Protein AF-A0AAN4EUT4-F1 (afdb_monomer)

Secondary structure (DSSP, 8-state):
----EEEE-TTT--EEEEEEEETTTEEEEEETTTEEEEEEHHHHHHHHTS-HHHHHHHHHHHHTPPTTEEEEEEEEEETTEEEEEEEEEE--

Nearest PDB structures (foldseek):
  4gsk-assembly1_A  TM=2.182E-01  e=2.609E+00  Saccharomyces cerevisiae S288C
  3vh2-assembly1_A  TM=3.205E-01  e=5.998E+00  Saccharomyces cerevisiae S288C
  4gsj-assembly1_A  TM=3.176E-01  e=6.366E+00  Saccharomyces cerevisiae S288C
  3t7h-assembly2_B  TM=3.232E-01  e=8.075E+00  Saccharomyces cerevisiae
  3t7g-assembly2_B  TM=2.326E-01  e=4.729E+00  Saccharomyces cerevisiae

Structure (mmCIF, N/CA/C/O backbone):
data_AF-A0AAN4EUT4-F1
#
_entry.id   AF-A0AAN4EUT4-F1
#
loop_
_atom_site.group_PDB
_atom_site.id
_atom_site.type_symbol
_atom_site.label_atom_id
_atom_site.label_alt_id
_atom_site.label_comp_id
_atom_site.label_asym_id
_atom_site.label_entity_id
_atom_site.label_seq_id
_atom_site.pdbx_PDB_ins_code
_atom_site.Cartn_x
_atom_site.Cartn_y
_atom_site.Cartn_z
_atom_site.occupancy
_atom_site.B_iso_or_equiv
_atom_site.auth_seq_id
_atom_site.auth_comp_id
_atom_site.auth_asym_id
_atom_site.auth_atom_id
_atom_site.pdbx_PDB_model_num
ATOM 1 N N . MET A 1 1 ? 11.084 2.233 22.065 1.00 45.25 1 MET A N 1
ATOM 2 C CA . MET A 1 1 ? 9.978 3.149 21.737 1.00 45.25 1 MET A CA 1
ATOM 3 C C . MET A 1 1 ? 10.003 3.264 20.232 1.00 45.25 1 MET A C 1
ATOM 5 O O . MET A 1 1 ? 10.964 3.813 19.719 1.00 45.25 1 MET A O 1
ATOM 9 N N . GLU A 1 2 ? 9.075 2.613 19.536 1.00 52.75 2 GLU A N 1
ATOM 10 C CA . GLU A 1 2 ? 8.947 2.780 18.086 1.00 52.75 2 GLU A CA 1
ATOM 11 C C . GLU A 1 2 ? 8.418 4.197 17.849 1.00 52.75 2 GLU A C 1
ATOM 13 O O . GLU A 1 2 ? 7.337 4.552 18.318 1.00 52.75 2 GLU A O 1
ATOM 18 N N . GLU A 1 3 ? 9.241 5.052 17.248 1.00 57.84 3 GLU A N 1
ATOM 19 C CA . GLU A 1 3 ? 8.876 6.434 16.955 1.00 57.84 3 GLU A CA 1
ATOM 20 C C . GLU A 1 3 ? 7.833 6.432 15.839 1.00 57.84 3 GLU A C 1
ATOM 22 O O . GLU A 1 3 ? 8.149 6.180 14.677 1.00 57.84 3 GLU A O 1
ATOM 27 N N . GLN A 1 4 ? 6.577 6.682 16.207 1.00 66.12 4 GLN A N 1
ATOM 28 C CA . GLN A 1 4 ? 5.486 6.844 15.259 1.00 66.12 4 GLN A CA 1
ATOM 29 C C . GLN A 1 4 ? 5.740 8.104 14.434 1.00 66.12 4 GLN A C 1
ATOM 31 O O . GLN A 1 4 ? 5.710 9.223 14.950 1.00 66.12 4 GLN A O 1
ATOM 36 N N . GLN A 1 5 ? 6.036 7.916 13.151 1.00 78.50 5 GLN A N 1
ATOM 37 C CA . GLN A 1 5 ? 6.355 9.010 12.244 1.00 78.50 5 GLN A CA 1
ATOM 38 C C . GLN A 1 5 ? 5.076 9.524 11.583 1.00 78.50 5 GLN A C 1
ATOM 40 O O . GLN A 1 5 ? 4.122 8.781 11.345 1.00 78.50 5 GLN A O 1
ATOM 45 N N . THR A 1 6 ? 5.045 10.820 11.286 1.00 83.69 6 THR A N 1
ATOM 46 C CA . THR A 1 6 ? 3.944 11.473 10.569 1.00 83.69 6 THR A CA 1
ATOM 47 C C . THR A 1 6 ? 4.420 11.936 9.202 1.00 83.69 6 THR A C 1
ATOM 49 O O . THR A 1 6 ? 5.520 12.474 9.084 1.00 83.69 6 THR A O 1
ATOM 52 N N . GLY A 1 7 ? 3.591 11.777 8.174 1.00 87.38 7 GLY A N 1
ATOM 53 C CA . GLY A 1 7 ? 3.898 12.240 6.821 1.00 87.38 7 GLY A CA 1
ATOM 54 C C . GLY A 1 7 ? 2.707 12.113 5.883 1.00 87.38 7 GLY A C 1
ATOM 55 O O . GLY A 1 7 ? 1.589 11.854 6.316 1.00 87.38 7 GLY A O 1
ATOM 56 N N . GLU A 1 8 ? 2.935 12.307 4.590 1.00 91.62 8 GLU A N 1
ATOM 57 C CA . GLU A 1 8 ? 1.873 12.233 3.584 1.00 91.62 8 GLU A CA 1
ATOM 58 C C . GLU A 1 8 ? 1.580 10.783 3.197 1.00 91.62 8 GLU A C 1
ATOM 60 O O . GLU A 1 8 ? 2.491 10.006 2.891 1.00 91.62 8 GLU A O 1
ATOM 65 N N . CYS A 1 9 ? 0.299 10.423 3.162 1.00 91.94 9 CYS A N 1
ATOM 66 C CA . CYS A 1 9 ? -0.162 9.123 2.709 1.00 91.94 9 CYS A CA 1
ATOM 67 C C . CYS A 1 9 ? 0.244 8.899 1.245 1.00 91.94 9 CYS A C 1
ATOM 69 O O . CYS A 1 9 ? -0.157 9.674 0.374 1.00 91.94 9 CYS A O 1
ATOM 71 N N . PRO A 1 10 ? 0.949 7.805 0.913 1.00 92.94 10 PRO A N 1
ATOM 72 C CA . PRO A 1 10 ? 1.343 7.530 -0.461 1.00 92.94 10 PRO A CA 1
ATOM 73 C C . PRO A 1 10 ? 0.154 7.223 -1.374 1.00 92.94 10 PRO A C 1
ATOM 75 O O . PRO A 1 10 ? 0.352 7.168 -2.577 1.00 92.94 10 PRO A O 1
ATOM 78 N N . LEU A 1 11 ? -1.079 7.098 -0.875 1.00 93.81 11 LEU A N 1
ATOM 79 C CA . LEU A 1 11 ? -2.263 6.846 -1.707 1.00 93.81 11 LEU A CA 1
ATOM 80 C C . LEU A 1 11 ? -3.077 8.105 -2.043 1.00 93.81 11 LEU A C 1
ATOM 82 O O . LEU A 1 11 ? -3.676 8.157 -3.109 1.00 93.81 11 LEU A O 1
ATOM 86 N N . CYS A 1 12 ? -3.101 9.107 -1.157 1.00 93.12 12 CYS A N 1
ATOM 87 C CA . CYS A 1 12 ? -3.989 10.274 -1.286 1.00 93.12 12 CYS A CA 1
ATOM 88 C C . CYS A 1 12 ? -3.365 11.614 -0.854 1.00 93.12 12 CYS A C 1
ATOM 90 O O . CYS A 1 12 ? -4.077 12.610 -0.782 1.00 93.12 12 CYS A O 1
ATOM 92 N N . ASP A 1 13 ? -2.080 11.633 -0.487 1.00 92.50 13 ASP A N 1
ATOM 93 C CA . ASP A 1 13 ? -1.329 12.798 0.017 1.00 92.50 13 ASP A CA 1
ATOM 94 C C . ASP A 1 13 ? -1.874 13.446 1.307 1.00 92.50 13 ASP A C 1
ATOM 96 O O . ASP A 1 13 ? -1.301 14.396 1.829 1.00 92.50 13 ASP A O 1
ATOM 100 N N . THR A 1 14 ? -2.929 12.891 1.907 1.00 92.12 14 THR A N 1
ATOM 101 C CA . THR A 1 14 ? -3.421 13.340 3.218 1.00 92.12 14 THR A CA 1
ATOM 102 C C . THR A 1 14 ? -2.439 12.955 4.323 1.00 92.12 14 THR A C 1
ATOM 104 O O . THR A 1 14 ? -1.796 11.907 4.250 1.00 92.12 14 THR A O 1
ATOM 107 N N . GLY A 1 15 ? -2.348 13.767 5.378 1.00 92.19 15 GLY A N 1
ATOM 108 C CA . GLY A 1 15 ? -1.542 13.444 6.556 1.00 92.19 15 GLY A CA 1
ATOM 109 C C . GLY A 1 15 ? -1.914 12.082 7.157 1.00 92.19 15 GLY A C 1
ATOM 110 O O . GLY A 1 15 ? -3.084 11.798 7.416 1.00 92.19 15 GLY A O 1
ATOM 111 N N . ALA A 1 16 ? -0.910 11.238 7.366 1.00 92.38 16 ALA A N 1
ATOM 112 C CA . ALA A 1 16 ? -1.026 9.892 7.902 1.00 92.38 16 ALA A CA 1
ATOM 113 C C . ALA A 1 16 ? 0.109 9.603 8.891 1.00 92.38 16 ALA A C 1
ATOM 115 O O . ALA A 1 16 ? 1.183 10.211 8.850 1.00 92.38 16 ALA A O 1
ATOM 116 N N . SER A 1 17 ? -0.134 8.644 9.777 1.00 90.44 17 SER A N 1
ATOM 117 C CA . SER A 1 17 ? 0.894 8.103 10.663 1.00 90.44 17 SER A CA 1
ATOM 118 C C . SER A 1 17 ? 1.447 6.813 10.078 1.00 90.44 17 SER A C 1
ATOM 120 O O . SER A 1 17 ? 0.708 6.055 9.450 1.00 90.44 17 SER A O 1
ATOM 122 N N . PHE A 1 18 ? 2.730 6.538 10.290 1.00 87.62 18 PHE A N 1
ATOM 123 C CA . PHE A 1 18 ? 3.327 5.279 9.874 1.00 87.62 18 PHE A CA 1
ATOM 124 C C . PHE A 1 18 ? 4.352 4.745 10.874 1.00 87.62 18 PHE A C 1
ATOM 126 O O . PHE A 1 18 ? 5.071 5.505 11.521 1.00 87.62 18 PHE A O 1
ATOM 133 N N . ASN A 1 19 ? 4.406 3.415 10.957 1.00 87.50 19 ASN A N 1
ATOM 134 C CA . ASN A 1 19 ? 5.340 2.633 11.765 1.00 87.50 19 ASN A CA 1
ATOM 135 C C . ASN A 1 19 ? 6.058 1.623 10.862 1.00 87.50 19 ASN A C 1
ATOM 137 O O . ASN A 1 19 ? 5.462 1.087 9.927 1.00 87.50 19 ASN A O 1
ATOM 141 N N . PHE A 1 20 ? 7.329 1.341 11.133 1.00 81.00 20 PHE A N 1
ATOM 142 C CA . PHE A 1 20 ? 8.074 0.300 10.425 1.00 81.00 20 PHE A CA 1
ATOM 143 C C . PHE A 1 20 ? 7.884 -1.032 11.147 1.00 81.00 20 PHE A C 1
ATOM 145 O O . PHE A 1 20 ? 8.187 -1.125 12.329 1.00 81.00 20 PHE A O 1
ATOM 152 N N . THR A 1 21 ? 7.375 -2.050 10.454 1.00 72.31 21 THR A N 1
ATOM 153 C CA . THR A 1 21 ? 6.926 -3.303 11.089 1.00 72.31 21 THR A CA 1
ATOM 154 C C . THR A 1 21 ? 7.962 -4.425 11.091 1.00 72.31 21 THR A C 1
ATOM 156 O O . THR A 1 21 ? 7.857 -5.334 11.905 1.00 72.31 21 THR A O 1
ATOM 159 N N . ASP A 1 22 ? 8.959 -4.393 10.205 1.00 60.03 22 ASP A N 1
ATOM 160 C CA . ASP A 1 22 ? 9.940 -5.477 10.059 1.00 60.03 22 ASP A CA 1
ATOM 161 C C . ASP A 1 22 ? 11.181 -4.960 9.312 1.00 60.03 22 ASP A C 1
ATOM 163 O O . ASP A 1 22 ? 11.057 -4.526 8.162 1.00 60.03 22 ASP A O 1
ATOM 167 N N . HIS A 1 23 ? 12.360 -4.987 9.954 1.00 56.03 23 HIS A N 1
ATOM 168 C CA . HIS A 1 23 ? 13.685 -4.759 9.340 1.00 56.03 23 HIS A CA 1
ATOM 169 C C . HIS A 1 23 ? 13.713 -3.694 8.210 1.00 56.03 23 HIS A C 1
ATOM 171 O O . HIS A 1 23 ? 14.280 -3.919 7.140 1.00 56.03 23 HIS A O 1
ATOM 177 N N . GLU A 1 24 ? 13.052 -2.553 8.440 1.00 61.25 24 GLU A N 1
ATOM 178 C CA . GLU A 1 24 ? 13.029 -1.343 7.596 1.00 61.25 24 GLU A CA 1
ATOM 179 C C . GLU A 1 24 ? 12.412 -1.460 6.184 1.00 61.25 24 GLU A C 1
ATOM 181 O O . GLU A 1 24 ? 12.393 -0.473 5.447 1.00 61.25 24 GLU A O 1
ATOM 186 N N . ASN A 1 25 ? 11.854 -2.608 5.783 1.00 82.31 25 ASN A N 1
ATOM 187 C CA . ASN A 1 25 ? 11.401 -2.798 4.393 1.00 82.31 25 ASN A CA 1
ATOM 188 C C . ASN A 1 25 ? 9.899 -2.600 4.163 1.00 82.31 25 ASN A C 1
ATOM 190 O O . ASN A 1 25 ? 9.497 -2.384 3.016 1.00 82.31 25 ASN A O 1
ATOM 194 N N . TYR A 1 26 ? 9.087 -2.636 5.222 1.00 88.06 26 TYR A N 1
ATOM 195 C CA . TYR A 1 26 ? 7.648 -2.371 5.174 1.00 88.06 26 TYR A CA 1
ATOM 196 C C . TYR A 1 26 ? 7.260 -1.260 6.146 1.00 88.06 26 TYR A C 1
ATOM 198 O O . TYR A 1 26 ? 7.799 -1.150 7.249 1.00 88.06 26 TYR A O 1
ATOM 206 N N . LYS A 1 27 ? 6.308 -0.440 5.707 1.00 90.31 27 LYS A N 1
ATOM 207 C CA . LYS A 1 27 ? 5.660 0.603 6.493 1.00 90.31 27 LYS A CA 1
ATOM 208 C C . LYS A 1 27 ? 4.197 0.237 6.665 1.00 90.31 27 LYS A C 1
ATOM 210 O O . LYS A 1 27 ? 3.489 0.080 5.673 1.00 90.31 27 LYS A O 1
ATOM 215 N N . LEU A 1 28 ? 3.748 0.158 7.908 1.00 91.69 28 LEU A N 1
ATOM 216 C CA . LEU A 1 28 ? 2.336 0.176 8.250 1.00 91.69 28 LEU A CA 1
ATOM 217 C C . LEU A 1 28 ? 1.880 1.629 8.283 1.00 91.69 28 LEU A C 1
ATOM 219 O O . LEU A 1 28 ? 2.403 2.418 9.065 1.00 91.69 28 LEU A O 1
ATOM 223 N N . ILE A 1 29 ? 0.916 1.975 7.443 1.00 92.62 29 ILE A N 1
ATOM 224 C CA . ILE A 1 29 ? 0.365 3.318 7.312 1.00 92.62 29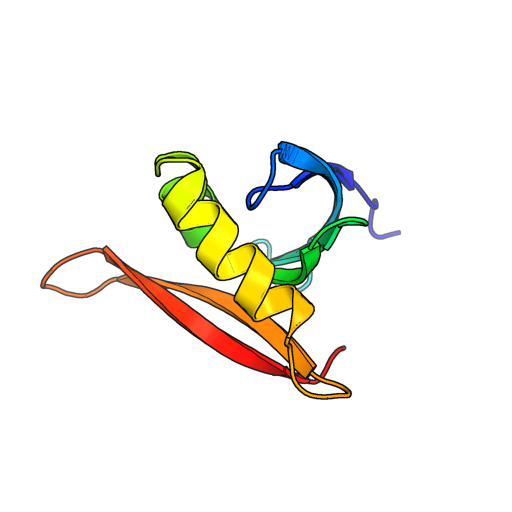 ILE A CA 1
ATOM 225 C C . ILE A 1 29 ? -1.059 3.323 7.851 1.00 92.62 29 ILE A C 1
ATOM 227 O O . ILE A 1 29 ? -1.880 2.476 7.507 1.00 92.62 29 ILE A O 1
ATOM 231 N N . GLN A 1 30 ? -1.347 4.315 8.685 1.00 93.12 30 GLN A N 1
ATOM 232 C CA . GLN A 1 30 ? -2.664 4.614 9.220 1.00 93.12 30 GLN A CA 1
ATOM 233 C C . GLN A 1 30 ? -3.098 5.969 8.670 1.00 93.12 30 GLN A C 1
ATOM 235 O O . GLN A 1 30 ? -2.643 7.024 9.119 1.00 93.12 30 GLN A O 1
ATOM 240 N N . CYS A 1 31 ? -3.958 5.932 7.657 1.00 93.94 31 CYS A N 1
ATOM 241 C CA . CYS A 1 31 ? -4.490 7.118 7.008 1.00 93.94 31 CYS A CA 1
ATOM 242 C C . CYS A 1 31 ? -5.974 7.288 7.373 1.00 93.94 31 CYS A C 1
ATOM 244 O O . CYS A 1 31 ? -6.732 6.325 7.235 1.00 93.94 31 CYS A O 1
ATOM 246 N N . PRO A 1 32 ? -6.421 8.493 7.772 1.00 92.19 32 PRO A N 1
ATOM 247 C CA . PRO A 1 32 ? -7.832 8.737 8.079 1.00 92.19 32 PRO A CA 1
ATOM 248 C C . PRO A 1 32 ? -8.750 8.537 6.860 1.00 92.19 32 PRO A C 1
ATOM 250 O O . PRO A 1 32 ? -9.888 8.114 7.022 1.00 92.19 32 PRO A O 1
ATOM 253 N N . GLU A 1 33 ? -8.238 8.768 5.646 1.00 93.44 33 GLU A N 1
ATOM 254 C CA . GLU A 1 33 ? -9.015 8.690 4.401 1.00 93.44 33 GLU A CA 1
ATOM 255 C C . GLU A 1 33 ? -8.951 7.314 3.719 1.00 93.44 33 GLU A C 1
ATOM 257 O O . GLU A 1 33 ? -9.904 6.894 3.062 1.00 93.44 33 GLU A O 1
ATOM 262 N N . CYS A 1 34 ? -7.815 6.616 3.819 1.00 93.06 34 CYS A N 1
ATOM 263 C CA . CYS A 1 34 ? -7.573 5.347 3.110 1.00 93.06 34 CYS A CA 1
ATOM 264 C C . CYS A 1 34 ? -7.698 4.112 4.012 1.00 93.06 34 CYS A C 1
ATOM 266 O O . CYS A 1 34 ? -7.760 2.991 3.508 1.00 93.06 34 CYS A O 1
ATOM 268 N N . GLY A 1 35 ? -7.716 4.296 5.332 1.00 91.88 35 GLY A N 1
ATOM 269 C CA . GLY A 1 35 ? -7.657 3.209 6.302 1.00 91.88 35 GLY A CA 1
ATOM 270 C C . GLY A 1 35 ? -6.227 2.760 6.606 1.00 91.88 35 GLY A C 1
ATOM 271 O O . GLY A 1 35 ? -5.272 3.538 6.508 1.00 91.88 35 GLY A O 1
ATOM 272 N N . ILE A 1 36 ? -6.101 1.499 7.019 1.00 93.12 36 ILE A N 1
ATOM 273 C CA . ILE A 1 36 ? -4.839 0.894 7.450 1.00 93.12 36 ILE A CA 1
ATOM 274 C C . ILE A 1 36 ? -4.324 -0.032 6.351 1.00 93.12 36 ILE A C 1
ATOM 276 O O . ILE A 1 36 ? -5.061 -0.895 5.876 1.00 93.12 36 ILE A O 1
ATOM 280 N N . PHE A 1 37 ? -3.058 0.127 5.975 1.00 94.38 37 PHE A N 1
ATOM 281 C CA . PHE A 1 37 ? -2.405 -0.720 4.982 1.00 94.38 37 PHE A CA 1
ATOM 282 C C . PHE A 1 37 ? -0.900 -0.815 5.229 1.00 94.38 37 PHE A C 1
ATOM 284 O O . PHE A 1 37 ? -0.293 0.080 5.810 1.00 94.38 37 PHE A O 1
ATOM 291 N N . GLU A 1 38 ? -0.288 -1.891 4.751 1.00 93.69 38 GLU A N 1
ATOM 292 C CA . GLU A 1 38 ? 1.161 -2.049 4.691 1.00 93.69 38 GLU A CA 1
ATOM 293 C C . GLU A 1 38 ? 1.668 -1.799 3.272 1.00 93.69 38 GLU A C 1
ATOM 295 O O . GLU A 1 38 ? 1.062 -2.213 2.282 1.00 93.69 38 GLU A O 1
ATOM 300 N N . ILE A 1 39 ? 2.816 -1.142 3.159 1.00 93.25 39 ILE A N 1
ATOM 301 C CA . ILE A 1 39 ? 3.481 -0.908 1.882 1.00 93.25 39 ILE A CA 1
ATOM 302 C C . ILE A 1 39 ? 4.987 -1.107 2.015 1.00 93.25 39 ILE A C 1
ATOM 304 O O . ILE A 1 39 ? 5.603 -0.627 2.967 1.00 93.25 39 ILE A O 1
ATOM 308 N N . SER A 1 40 ? 5.602 -1.812 1.063 1.00 92.38 40 SER A N 1
ATOM 309 C CA . SER A 1 40 ? 7.062 -1.904 1.029 1.00 92.38 40 SER A CA 1
ATOM 310 C C . SER A 1 40 ? 7.689 -0.575 0.599 1.00 92.38 40 SER A C 1
ATOM 312 O O . SER A 1 40 ? 7.123 0.141 -0.225 1.00 92.38 40 SER A O 1
ATOM 314 N N . VAL A 1 41 ? 8.883 -0.238 1.095 1.00 90.00 41 VAL A N 1
ATOM 315 C CA . VAL A 1 41 ? 9.556 1.039 0.756 1.00 90.00 41 VAL A CA 1
ATOM 316 C C . VAL A 1 41 ? 9.757 1.195 -0.757 1.00 90.00 41 VAL A C 1
ATOM 318 O O . VAL A 1 41 ? 9.582 2.281 -1.311 1.00 90.00 41 VAL A O 1
ATOM 321 N N . GLY A 1 42 ? 10.085 0.099 -1.449 1.00 90.62 42 GLY A N 1
ATOM 322 C CA . GLY A 1 42 ? 10.187 0.086 -2.910 1.00 90.62 42 GLY A CA 1
ATOM 323 C C . GLY A 1 42 ? 8.843 0.350 -3.592 1.00 90.62 42 GLY A C 1
ATOM 324 O O . GLY A 1 42 ? 8.784 1.136 -4.535 1.00 90.62 42 GLY A O 1
ATOM 325 N N . ALA A 1 43 ? 7.762 -0.252 -3.086 1.00 92.44 43 ALA A N 1
ATOM 326 C CA . ALA A 1 43 ? 6.425 -0.029 -3.619 1.00 92.44 43 ALA A CA 1
ATOM 327 C C . ALA A 1 43 ? 5.959 1.410 -3.404 1.00 92.44 43 ALA A C 1
ATOM 329 O O . ALA A 1 43 ? 5.396 1.998 -4.319 1.00 92.44 43 ALA A O 1
ATOM 330 N N . GLU A 1 44 ? 6.234 1.993 -2.235 1.00 93.06 44 GLU A N 1
ATOM 331 C CA . GLU A 1 44 ? 5.893 3.381 -1.928 1.00 93.06 44 GLU A CA 1
ATOM 332 C C . GLU A 1 44 ? 6.511 4.343 -2.944 1.00 93.06 44 GLU A C 1
ATOM 334 O O . GLU A 1 44 ? 5.804 5.183 -3.494 1.00 93.06 44 GLU A O 1
ATOM 339 N N . ARG A 1 45 ? 7.810 4.193 -3.235 1.00 91.00 45 ARG A N 1
ATOM 340 C CA . ARG A 1 45 ? 8.506 5.031 -4.223 1.00 91.00 45 ARG A CA 1
ATOM 341 C C . ARG A 1 45 ? 7.860 4.913 -5.600 1.00 91.00 45 ARG A C 1
ATOM 343 O O . ARG A 1 45 ? 7.447 5.916 -6.166 1.00 91.00 45 ARG A O 1
ATOM 350 N N . THR A 1 46 ? 7.679 3.684 -6.084 1.00 91.44 46 THR A N 1
ATOM 351 C CA . THR A 1 46 ? 7.042 3.432 -7.384 1.00 91.44 46 THR A CA 1
ATOM 352 C C . THR A 1 46 ? 5.608 3.957 -7.449 1.00 91.44 46 THR A C 1
ATOM 354 O O . THR A 1 46 ? 5.158 4.362 -8.514 1.00 91.44 46 THR A O 1
ATOM 357 N N . LEU A 1 47 ? 4.871 3.932 -6.339 1.00 91.38 47 LEU A N 1
ATOM 358 C CA . LEU A 1 47 ? 3.487 4.388 -6.284 1.00 91.38 47 LEU A CA 1
ATOM 359 C C . LEU A 1 47 ? 3.402 5.923 -6.215 1.00 91.38 47 LEU A C 1
ATOM 361 O O . LEU A 1 47 ? 2.508 6.491 -6.832 1.00 91.38 47 LEU A O 1
ATOM 365 N N . ARG A 1 48 ? 4.353 6.603 -5.560 1.00 91.12 48 ARG A N 1
ATOM 366 C CA . ARG A 1 48 ? 4.453 8.077 -5.564 1.00 91.12 48 ARG A CA 1
ATOM 367 C C . ARG A 1 48 ? 4.798 8.659 -6.936 1.00 91.12 48 ARG A C 1
ATOM 369 O O . ARG A 1 48 ? 4.346 9.755 -7.239 1.00 91.12 48 ARG A O 1
ATOM 376 N N . ASP A 1 49 ? 5.534 7.920 -7.764 1.00 91.19 49 ASP A N 1
ATOM 377 C CA . ASP A 1 49 ? 5.833 8.318 -9.148 1.00 91.19 49 ASP A CA 1
ATOM 378 C C . ASP A 1 49 ? 4.621 8.175 -10.094 1.00 91.19 49 ASP A C 1
ATOM 380 O O . ASP A 1 49 ? 4.657 8.642 -11.234 1.00 91.19 49 ASP A O 1
ATOM 384 N N . ARG A 1 50 ? 3.538 7.519 -9.652 1.00 90.00 50 ARG A N 1
ATOM 385 C CA . ARG A 1 50 ? 2.310 7.346 -10.441 1.00 90.00 50 ARG A CA 1
ATOM 386 C C . ARG A 1 50 ? 1.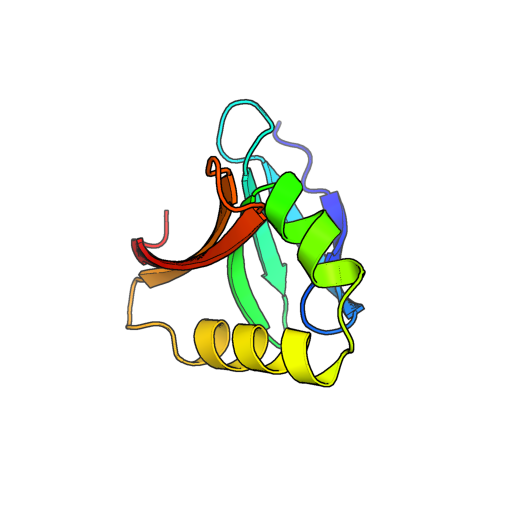359 8.527 -10.295 1.00 90.00 50 ARG A C 1
ATOM 388 O O . ARG A 1 50 ? 1.342 9.236 -9.290 1.00 90.00 50 ARG A O 1
ATOM 395 N N . HIS A 1 51 ? 0.488 8.680 -11.290 1.00 91.94 51 HIS A N 1
ATOM 396 C CA . HIS A 1 51 ? -0.607 9.645 -11.237 1.00 91.94 51 HIS A CA 1
ATOM 397 C C . HIS A 1 51 ? -1.564 9.343 -10.080 1.00 91.94 51 HIS A C 1
ATOM 399 O O . HIS A 1 51 ? -1.832 8.181 -9.772 1.00 91.94 51 HIS A O 1
ATOM 405 N N . MET A 1 52 ? -2.125 10.399 -9.485 1.00 91.38 52 MET A N 1
ATOM 406 C CA . MET A 1 52 ? -3.050 10.312 -8.349 1.00 91.38 52 MET A CA 1
ATOM 407 C C . MET A 1 52 ? -4.194 9.316 -8.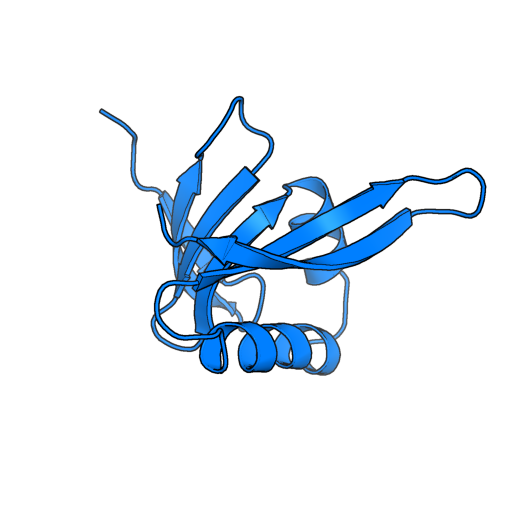587 1.00 91.38 52 MET A C 1
ATOM 409 O O . MET A 1 52 ? -4.494 8.525 -7.704 1.00 91.38 52 MET A O 1
ATOM 413 N N . GLU A 1 53 ? -4.781 9.283 -9.785 1.00 91.25 53 GLU A N 1
ATOM 414 C CA . GLU A 1 53 ? -5.875 8.357 -10.120 1.00 91.25 53 GLU A CA 1
ATOM 415 C C . GLU A 1 53 ? -5.494 6.888 -9.879 1.00 91.25 53 GLU A C 1
ATOM 417 O O . 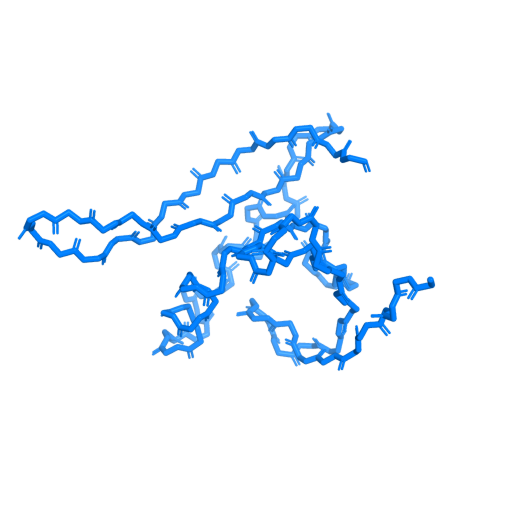GLU A 1 53 ? -6.242 6.157 -9.241 1.00 91.25 53 GLU A O 1
ATOM 422 N N . GLN A 1 54 ? -4.283 6.484 -10.274 1.00 90.25 54 GLN A N 1
ATOM 423 C CA . GLN A 1 54 ? -3.776 5.123 -10.054 1.00 90.25 54 GLN A CA 1
ATOM 424 C C . GLN A 1 54 ? -3.477 4.845 -8.578 1.00 90.25 54 GLN A C 1
ATOM 426 O O . GLN A 1 54 ? -3.525 3.705 -8.127 1.00 90.25 54 GLN A O 1
ATOM 431 N N . ARG A 1 55 ? -3.123 5.880 -7.810 1.00 93.81 55 ARG A N 1
ATOM 432 C CA . ARG A 1 55 ? -2.863 5.773 -6.368 1.00 93.81 55 ARG A CA 1
ATOM 433 C C . ARG A 1 55 ? -4.171 5.583 -5.597 1.00 93.81 55 ARG A C 1
ATOM 435 O O . ARG A 1 55 ? -4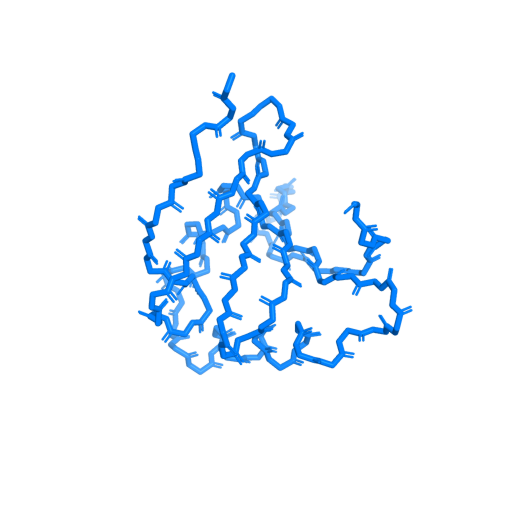.224 4.779 -4.665 1.00 93.81 55 ARG A O 1
ATOM 442 N N . LEU A 1 56 ? -5.234 6.259 -6.034 1.00 93.31 56 LEU A N 1
ATOM 443 C CA . LEU A 1 56 ? -6.567 6.165 -5.445 1.00 93.31 56 LEU A CA 1
ATOM 444 C C . LEU A 1 56 ? -7.213 4.786 -5.640 1.00 93.31 56 LEU A C 1
ATOM 446 O O . LEU A 1 56 ? -7.956 4.361 -4.761 1.00 93.31 56 LEU A O 1
ATOM 450 N N . GLU A 1 57 ? -6.863 4.035 -6.689 1.00 93.81 57 GLU A N 1
ATOM 451 C CA . GLU A 1 57 ? -7.289 2.630 -6.833 1.00 93.81 57 GLU A CA 1
ATOM 452 C C . GLU A 1 57 ? -6.850 1.787 -5.619 1.00 93.81 57 GLU A C 1
ATOM 454 O O . GLU A 1 57 ? -7.627 1.018 -5.052 1.00 93.81 57 GLU A O 1
ATOM 459 N N . TYR A 1 58 ? -5.618 1.982 -5.135 1.00 95.00 58 TYR A N 1
ATOM 460 C CA . TYR A 1 58 ? -5.134 1.311 -3.924 1.00 95.00 58 TYR A CA 1
ATOM 461 C C . TYR A 1 58 ? -5.790 1.859 -2.653 1.00 95.00 58 TYR A C 1
ATOM 463 O O . TYR A 1 58 ? -5.986 1.106 -1.698 1.00 95.00 58 TYR A O 1
ATOM 471 N N . ALA A 1 59 ? -6.164 3.144 -2.626 1.00 94.50 59 ALA A N 1
ATOM 472 C CA . ALA A 1 59 ? -6.933 3.707 -1.515 1.00 94.50 59 ALA A CA 1
ATOM 473 C C . ALA A 1 59 ? -8.295 3.013 -1.385 1.00 94.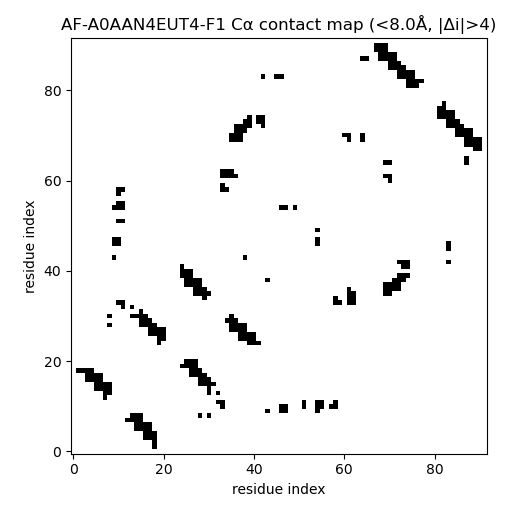50 59 ALA A C 1
ATOM 475 O O . ALA A 1 59 ? -8.717 2.668 -0.282 1.00 94.50 59 ALA A O 1
ATOM 476 N N . GLU A 1 60 ? -8.968 2.757 -2.507 1.00 94.75 60 GLU A N 1
ATOM 477 C CA . GLU A 1 60 ? -10.224 2.010 -2.530 1.00 94.75 60 GLU A CA 1
ATOM 478 C C . GLU A 1 60 ? -10.039 0.553 -2.105 1.00 94.75 60 GLU A C 1
ATOM 480 O O . GLU A 1 60 ? -10.827 0.059 -1.297 1.00 94.75 60 GLU A O 1
ATOM 485 N N . LEU A 1 61 ? -8.983 -0.122 -2.570 1.00 95.38 61 LEU A N 1
ATOM 486 C CA . LEU A 1 61 ? -8.660 -1.488 -2.136 1.00 95.38 61 LEU A CA 1
ATOM 487 C C . LEU A 1 61 ? -8.392 -1.575 -0.628 1.00 95.38 61 LEU A C 1
ATOM 489 O O . LEU A 1 61 ? -8.783 -2.559 0.001 1.00 95.38 61 LEU A O 1
ATOM 493 N N . SER A 1 62 ? -7.744 -0.554 -0.060 1.00 94.94 62 SER A N 1
ATOM 494 C CA . SER A 1 62 ? -7.460 -0.438 1.374 1.00 94.94 62 SER A CA 1
ATOM 495 C C . SER A 1 62 ? -8.734 -0.206 2.184 1.00 94.94 62 SER A C 1
ATOM 497 O O . SER A 1 62 ? -8.991 -0.924 3.149 1.00 94.94 62 SER A O 1
ATOM 499 N N . ARG A 1 63 ? -9.589 0.732 1.760 1.00 93.69 63 ARG A N 1
ATOM 500 C CA . ARG A 1 63 ? -10.878 0.998 2.423 1.00 93.69 63 ARG A CA 1
ATOM 501 C C . ARG A 1 63 ? -11.816 -0.204 2.405 1.00 93.69 63 ARG A C 1
ATOM 503 O O . ARG A 1 63 ? -12.541 -0.426 3.369 1.00 93.69 63 ARG A O 1
ATOM 510 N N . ASN A 1 64 ? -11.796 -0.964 1.315 1.00 94.38 64 ASN A N 1
ATOM 511 C CA . ASN A 1 64 ? -12.631 -2.146 1.127 1.00 94.38 64 ASN A CA 1
ATOM 512 C C . ASN A 1 64 ? -11.944 -3.445 1.580 1.00 94.38 64 ASN A C 1
ATOM 514 O O . ASN A 1 64 ? -12.383 -4.531 1.195 1.00 94.38 64 ASN A O 1
ATOM 518 N N . ALA A 1 65 ? -10.869 -3.360 2.372 1.00 93.38 65 ALA A N 1
ATOM 519 C CA . ALA A 1 65 ? -10.199 -4.546 2.881 1.00 93.38 65 ALA A CA 1
ATOM 520 C C . ALA A 1 65 ? -11.180 -5.435 3.680 1.00 93.38 65 ALA A C 1
ATOM 522 O O . ALA A 1 65 ? -12.015 -4.919 4.434 1.00 93.38 65 ALA A O 1
ATOM 523 N N . PRO A 1 66 ? -11.104 -6.774 3.539 1.00 93.38 66 PRO A N 1
ATOM 524 C CA . PRO A 1 66 ? -11.950 -7.684 4.302 1.00 93.38 66 PRO A CA 1
ATOM 525 C C . PRO A 1 66 ? -11.818 -7.462 5.812 1.00 93.38 66 PRO A C 1
ATOM 527 O O . PRO A 1 66 ? -10.760 -7.091 6.318 1.00 93.38 66 PRO A O 1
ATOM 530 N N . LYS A 1 67 ? -12.889 -7.731 6.564 1.00 91.19 67 LYS A N 1
ATOM 531 C CA . LYS A 1 67 ? -12.904 -7.519 8.018 1.00 91.19 67 LYS A CA 1
ATOM 532 C C . LYS A 1 67 ? -11.754 -8.273 8.701 1.00 91.19 67 LYS A C 1
ATOM 534 O O . LYS A 1 67 ? -11.639 -9.488 8.563 1.00 91.19 67 LYS A O 1
ATOM 539 N N . GLY A 1 68 ? -10.955 -7.550 9.488 1.00 90.44 68 GLY A N 1
ATOM 540 C CA . GLY A 1 68 ? -9.787 -8.101 10.188 1.00 90.44 68 GLY A CA 1
ATOM 541 C C . GLY A 1 68 ? -8.546 -8.263 9.305 1.00 90.44 68 GLY A C 1
ATOM 542 O O . GLY A 1 68 ? -7.557 -8.838 9.752 1.00 90.44 68 GLY A O 1
ATOM 543 N N . GLN A 1 69 ? -8.589 -7.766 8.068 1.00 94.19 69 GLN A N 1
ATOM 544 C CA . GLN A 1 69 ? -7.461 -7.723 7.152 1.00 94.19 69 GLN A CA 1
ATOM 545 C C . GLN A 1 69 ? -7.142 -6.281 6.748 1.00 94.19 69 GLN A C 1
ATOM 547 O O . GLN A 1 69 ? -7.971 -5.382 6.872 1.00 94.19 69 GLN A O 1
ATOM 552 N N . MET A 1 70 ? -5.929 -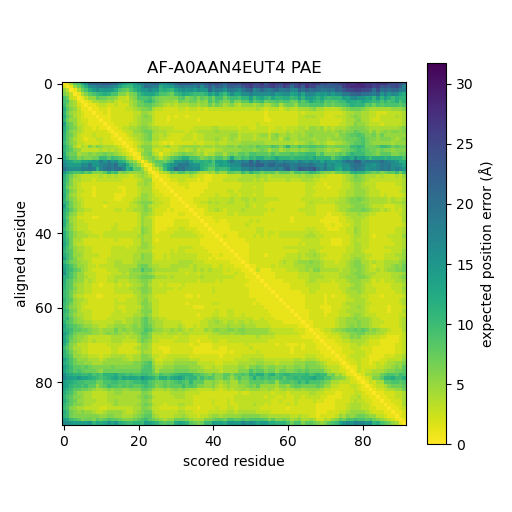6.081 6.252 1.00 93.94 70 MET A N 1
ATOM 553 C CA . MET A 1 70 ? -5.440 -4.835 5.679 1.00 93.94 70 MET A CA 1
ATOM 554 C C . MET A 1 70 ? -4.825 -5.095 4.308 1.00 93.94 70 MET A C 1
ATOM 556 O O . MET A 1 70 ? -4.374 -6.208 4.015 1.00 93.94 70 MET A O 1
ATOM 560 N N . LEU A 1 71 ? -4.804 -4.065 3.468 1.00 95.94 71 LEU A N 1
ATOM 561 C CA . LEU A 1 71 ? -4.113 -4.121 2.187 1.00 95.94 71 LEU A CA 1
ATO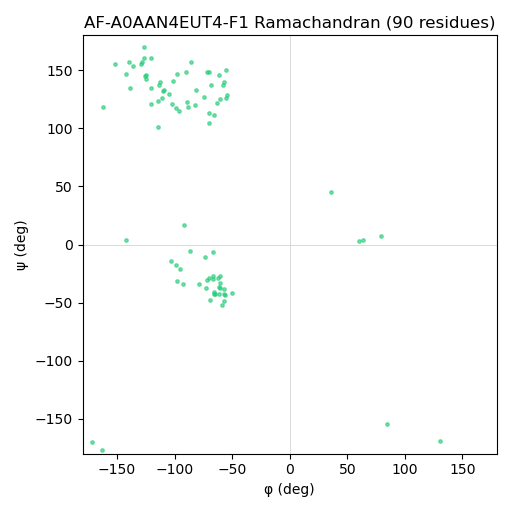M 562 C C . LEU A 1 71 ? -2.600 -4.182 2.420 1.00 95.94 71 LEU A C 1
ATOM 564 O O . LEU A 1 71 ? -2.067 -3.440 3.238 1.00 95.94 71 LEU A O 1
ATOM 568 N N . VAL A 1 72 ? -1.911 -5.036 1.673 1.00 94.56 72 VAL A N 1
ATOM 569 C CA . VAL A 1 72 ? -0.450 -5.103 1.626 1.00 94.56 72 VAL A CA 1
ATOM 570 C C . VAL A 1 72 ? -0.006 -4.862 0.195 1.00 94.56 72 VAL A C 1
ATOM 572 O O . VAL A 1 72 ? -0.372 -5.619 -0.703 1.00 94.56 72 VAL A O 1
ATOM 575 N N . ILE A 1 73 ? 0.799 -3.827 -0.017 1.00 94.69 73 ILE A N 1
ATOM 576 C CA . ILE A 1 73 ? 1.342 -3.443 -1.319 1.00 94.69 73 ILE A CA 1
ATOM 577 C C . ILE A 1 73 ? 2.845 -3.718 -1.308 1.00 94.69 73 ILE A C 1
ATOM 579 O O . ILE A 1 73 ? 3.575 -3.246 -0.437 1.00 94.69 73 ILE A O 1
ATOM 583 N N . LYS A 1 74 ? 3.340 -4.472 -2.287 1.00 93.12 74 LYS A N 1
ATOM 584 C CA . LYS A 1 74 ? 4.767 -4.788 -2.397 1.00 93.12 74 LYS A CA 1
ATOM 585 C C . LYS A 1 74 ? 5.262 -4.645 -3.826 1.00 93.12 74 LYS A C 1
ATOM 587 O O . LYS A 1 74 ? 4.517 -4.803 -4.791 1.00 93.12 74 LYS A O 1
ATOM 592 N N . LEU A 1 75 ? 6.551 -4.363 -3.941 1.00 91.31 75 LEU A N 1
ATOM 593 C CA . LEU A 1 75 ? 7.248 -4.341 -5.214 1.00 91.31 75 LEU A CA 1
ATOM 594 C C . LEU A 1 75 ? 7.762 -5.750 -5.506 1.00 91.31 75 LEU A C 1
ATOM 596 O O . LEU A 1 75 ? 8.556 -6.291 -4.739 1.00 91.31 75 LEU A O 1
ATOM 600 N N . ASN A 1 76 ? 7.296 -6.340 -6.598 1.00 89.62 76 ASN A N 1
ATOM 601 C CA . ASN A 1 76 ? 7.814 -7.590 -7.125 1.00 89.62 76 ASN A CA 1
ATOM 602 C C . ASN A 1 76 ? 8.845 -7.281 -8.216 1.00 89.62 76 ASN A C 1
ATOM 604 O O . ASN A 1 76 ? 8.502 -6.702 -9.246 1.00 89.62 76 ASN A O 1
ATOM 608 N N . VAL A 1 77 ? 10.101 -7.641 -7.968 1.00 86.25 77 VAL A N 1
ATOM 609 C CA . VAL A 1 77 ? 11.216 -7.438 -8.898 1.00 86.25 77 VAL A CA 1
ATOM 610 C C . VAL A 1 77 ? 11.456 -8.748 -9.636 1.00 86.25 77 VAL A C 1
ATOM 612 O O . VAL A 1 77 ? 11.784 -9.762 -9.023 1.00 86.25 77 VAL A O 1
ATOM 615 N N . THR A 1 78 ? 11.280 -8.726 -10.951 1.00 86.31 78 THR A N 1
ATOM 616 C CA . THR A 1 78 ? 11.445 -9.887 -11.833 1.00 86.31 78 THR A CA 1
ATOM 617 C C . THR A 1 78 ? 12.409 -9.554 -12.969 1.00 86.31 78 THR A C 1
ATOM 619 O O . THR A 1 78 ? 12.769 -8.393 -13.160 1.00 86.31 78 THR A O 1
ATOM 622 N N . VAL A 1 79 ? 12.821 -10.562 -13.744 1.00 85.38 79 VAL A N 1
ATOM 623 C CA . VAL A 1 79 ? 13.667 -10.353 -14.936 1.00 85.38 79 VAL A CA 1
ATOM 624 C C . VAL A 1 79 ? 12.995 -9.459 -15.985 1.00 85.38 79 VAL A C 1
ATOM 626 O O . VAL A 1 79 ? 13.684 -8.753 -16.713 1.00 85.38 79 VAL A O 1
ATOM 629 N N . ASP A 1 80 ? 11.661 -9.444 -16.010 1.00 83.94 80 ASP A N 1
ATOM 630 C CA . ASP A 1 80 ? 10.838 -8.654 -16.929 1.00 83.94 80 ASP A CA 1
ATOM 631 C C . ASP A 1 80 ? 10.566 -7.224 -16.427 1.00 83.94 80 ASP A C 1
ATOM 633 O O . ASP A 1 80 ? 9.982 -6.410 -17.142 1.00 83.94 80 ASP A O 1
ATOM 637 N N . GLY A 1 81 ? 10.986 -6.902 -15.198 1.00 83.69 81 GLY A N 1
ATOM 638 C CA . GLY A 1 81 ? 10.844 -5.577 -14.600 1.00 83.69 81 GLY A CA 1
ATOM 639 C C . GLY A 1 81 ? 10.251 -5.578 -13.192 1.00 83.69 81 GLY A C 1
ATOM 640 O O . GLY A 1 81 ? 10.108 -6.614 -12.533 1.00 83.69 81 GLY A O 1
ATOM 641 N N . ASN A 1 82 ? 9.913 -4.370 -12.733 1.00 85.62 82 ASN A N 1
ATOM 642 C CA . ASN A 1 82 ? 9.386 -4.103 -11.399 1.00 85.62 82 ASN A CA 1
ATOM 643 C C . ASN A 1 82 ? 7.873 -3.884 -11.460 1.00 85.62 82 ASN A C 1
ATOM 645 O O . ASN A 1 82 ? 7.401 -2.940 -12.095 1.00 85.62 82 ASN A O 1
ATOM 649 N N . PHE A 1 83 ? 7.116 -4.712 -10.747 1.00 89.44 83 PHE A N 1
ATOM 650 C CA . PHE A 1 83 ? 5.658 -4.673 -10.739 1.00 89.44 83 PHE A CA 1
ATOM 651 C C . PHE A 1 83 ? 5.132 -4.424 -9.330 1.00 89.44 83 PHE A C 1
ATOM 653 O O . PHE A 1 83 ? 5.573 -5.052 -8.369 1.00 89.44 83 PHE A O 1
ATOM 660 N N . LEU A 1 84 ? 4.157 -3.524 -9.202 1.00 91.50 84 LEU A N 1
ATOM 661 C CA . LEU A 1 84 ? 3.383 -3.416 -7.969 1.00 91.50 84 LEU A CA 1
ATOM 662 C C . LEU A 1 84 ? 2.410 -4.587 -7.907 1.00 91.50 84 LEU A C 1
ATOM 664 O O . LEU A 1 84 ? 1.641 -4.811 -8.840 1.00 91.50 84 LEU A O 1
ATOM 668 N N . VAL A 1 85 ? 2.448 -5.318 -6.802 1.00 92.94 85 VAL A N 1
ATOM 669 C CA . VAL A 1 85 ? 1.483 -6.371 -6.500 1.00 92.94 85 VAL A CA 1
ATOM 670 C C . VAL A 1 85 ? 0.858 -6.083 -5.145 1.00 92.94 85 VAL A C 1
ATOM 672 O O . VAL A 1 85 ? 1.517 -5.562 -4.242 1.00 92.94 85 VAL A O 1
ATOM 675 N N . TYR A 1 86 ? -0.416 -6.427 -5.002 1.00 94.06 86 TYR A N 1
ATOM 676 C CA . TYR A 1 86 ? -1.153 -6.238 -3.763 1.00 94.06 86 TYR A CA 1
ATOM 677 C C . TYR A 1 86 ? -1.809 -7.540 -3.303 1.00 94.06 86 TYR A C 1
ATOM 679 O O . TYR A 1 86 ? -1.986 -8.481 -4.077 1.00 94.06 86 TYR A O 1
ATOM 687 N N . GLY A 1 87 ? -2.157 -7.588 -2.025 1.00 94.44 87 GLY A N 1
ATOM 688 C CA . GLY A 1 87 ? -2.941 -8.656 -1.417 1.00 94.44 87 GLY A CA 1
ATOM 689 C C . GLY A 1 87 ? -3.500 -8.209 -0.073 1.00 94.44 87 GLY A C 1
ATOM 690 O O . GLY A 1 87 ? -3.293 -7.069 0.335 1.00 94.44 87 GLY A O 1
ATOM 691 N N . TYR A 1 88 ? -4.186 -9.109 0.622 1.00 95.25 88 TYR A N 1
ATOM 692 C CA . TYR A 1 88 ? -4.711 -8.849 1.960 1.00 95.25 88 TYR A CA 1
ATOM 693 C C . TYR A 1 88 ? -3.996 -9.723 2.989 1.00 95.25 88 TYR A C 1
ATOM 695 O O . TYR A 1 88 ? -3.766 -10.909 2.750 1.00 95.25 88 TYR A O 1
ATOM 703 N N . ALA A 1 89 ? -3.650 -9.137 4.131 1.00 91.38 89 ALA A N 1
ATOM 704 C CA . ALA A 1 89 ? -3.066 -9.838 5.272 1.00 91.38 89 ALA A CA 1
ATOM 705 C C . ALA A 1 89 ? -3.843 -9.506 6.545 1.00 91.38 89 ALA A C 1
ATOM 707 O O . ALA A 1 89 ? -4.520 -8.483 6.602 1.00 91.38 89 ALA A O 1
ATOM 708 N N . ALA A 1 90 ? -3.767 -10.368 7.561 1.00 90.19 90 ALA A N 1
ATOM 709 C CA . ALA A 1 90 ? -4.390 -10.092 8.852 1.00 90.19 90 ALA A CA 1
ATOM 710 C C . ALA A 1 90 ? -3.841 -8.786 9.446 1.00 90.19 90 ALA A C 1
ATOM 712 O O . ALA A 1 90 ? -2.636 -8.535 9.390 1.00 90.19 90 ALA A O 1
ATOM 713 N N . LEU A 1 91 ? -4.736 -7.971 10.006 1.00 83.44 91 LEU A N 1
ATOM 714 C CA . LEU A 1 91 ? -4.352 -6.781 10.756 1.00 83.44 91 LEU A CA 1
ATOM 715 C C . LEU A 1 91 ? -3.539 -7.232 11.984 1.00 83.44 91 LEU A C 1
ATOM 717 O O . LEU A 1 91 ? -4.019 -8.073 12.748 1.00 83.44 91 LEU A O 1
ATOM 721 N N . ARG A 1 92 ? -2.302 -6.739 12.102 1.00 67.94 92 ARG A N 1
ATOM 722 C CA . ARG A 1 92 ? -1.365 -7.085 13.182 1.00 67.94 92 ARG A CA 1
ATOM 723 C C . ARG A 1 92 ? -1.702 -6.362 14.482 1.00 67.94 92 ARG A C 1
ATOM 725 O O . ARG A 1 92 ? -2.178 -5.207 14.402 1.00 67.94 92 ARG A O 1
#

Mean predicted aligned error: 4.86 Å

Radius of gyration: 12.49 Å; Cα contacts (8 Å, |Δi|>4): 171; chains: 1; bounding box: 27×24×39 Å

Solvent-accessible surface area (backbone atoms only — not comparable to full-atom values): 5070 Å² total; per-residue (Å²): 131,87,74,75,40,76,48,62,30,69,39,75,62,47,74,20,39,37,40,71,79,49,96,80,45,34,35,40,34,46,28,88,88,31,39,46,32,36,33,20,56,66,24,45,54,61,41,59,77,45,58,62,75,69,22,40,55,53,27,52,52,20,60,65,33,58,92,70,34,20,25,35,37,34,57,46,79,50,100,93,44,79,41,81,47,73,51,76,41,71,62,126

Organism: Citro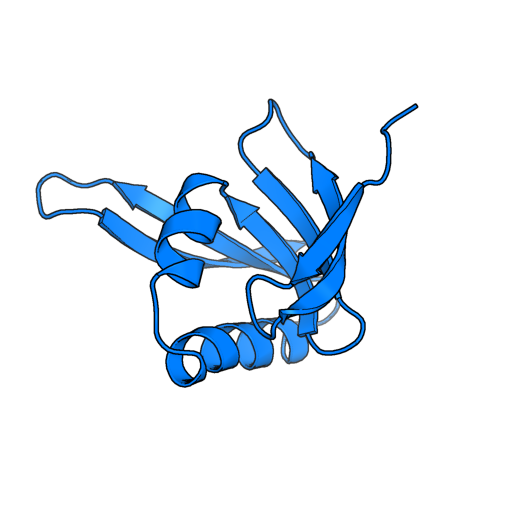bacter freundii (NCBI:txid546)

Foldseek 3Di:
DFPFDWAADLQAGAIWTWTDDPPQQKIFIADPQQGTAIEGPVQSVVSSVDDNVSSNVNSVCQVPAPPQKGKYWYWDQDPVGIDIDIDIDGDD

pLDDT: mean 88.13, std 10.17, range [45.25, 95.94]

Sequence (92 aa):
MEEQQTGECPLCDTGASFNFTDHENYKLIQCPECGIFEISVGAERTLRDRHMEQRLEYAELSRNAPKGQMLVIKLNVTVDGNFLVYGYAALR